Protein AF-A0A7V9TJ60-F1 (afdb_monomer_lite)

Sequence (164 aa):
MRRMILVPALVLLCACPSDKKGGPPAVVQDTTPADLSAVQTAMPAAAPDTFKPPVFQKPGAAHQIPNAPPELLEVVQREQAFSKFCYQEFGEKADPSLQGGVAMVVTVSGDGVSDAKVKADSWTSKAGKQVNGCLNEKAARAWKIPADAVKPGQYVVQLAFRPS

Secondary structure (DSSP, 8-state):
----------------------PPPPP---------TT----PPPPPP----------S-----PPBPPHHHHHHHHHTHHHHHHHHIIIIITT-TT--EEEEEEEEEETTEEEEEEEEEE--SSTTHHHHHHHHHHHHHHH----TTSS-SEEEEEEEEE---

Foldseek 3Di:
DDDDDDDDDDDDDDDDDDDDDDDDDDDDDPPDDDDCVPPDDPDDDDDPDPDDDPPPDPPPDPPPAAADDPLQVVLCVVLVVQLVCLCVVQNCVVPVFKWWKFKWKFFADQQGTPFIATPDIDIPDPSVVSSRVSCRVPVSVSRGGHGPSDDGGIHIDMDTDGRD

pLDDT: mean 81.7, std 19.2, range [43.12, 98.69]

Structure (mmCIF, N/CA/C/O backbone):
data_AF-A0A7V9TJ60-F1
#
_entry.id   AF-A0A7V9TJ60-F1
#
loop_
_atom_site.group_PDB
_atom_site.id
_atom_site.type_symbol
_atom_site.label_atom_id
_atom_site.label_alt_id
_atom_site.label_comp_id
_atom_site.label_asym_id
_atom_site.label_entity_id
_atom_site.label_seq_id
_atom_site.pdbx_PDB_ins_code
_atom_site.Cartn_x
_atom_site.Cartn_y
_atom_site.Cartn_z
_atom_site.occupancy
_atom_site.B_iso_or_equiv
_atom_site.auth_seq_id
_atom_site.auth_comp_id
_atom_site.auth_asym_id
_atom_site.auth_atom_id
_atom_site.pdbx_PDB_model_num
ATOM 1 N N . MET A 1 1 ? -16.791 -5.312 -41.015 1.00 43.12 1 MET A N 1
ATOM 2 C CA . MET A 1 1 ? -16.747 -4.274 -42.069 1.00 43.12 1 MET A CA 1
ATOM 3 C C . MET A 1 1 ? -15.670 -3.264 -41.701 1.00 43.12 1 MET A C 1
ATOM 5 O O . MET A 1 1 ? -15.694 -2.745 -40.595 1.00 43.12 1 MET A O 1
ATOM 9 N N . ARG A 1 2 ? -14.690 -3.071 -42.591 1.00 46.19 2 ARG A N 1
ATOM 10 C CA . ARG A 1 2 ? -13.590 -2.096 -42.492 1.00 46.19 2 ARG A CA 1
ATOM 11 C C . ARG A 1 2 ? -14.129 -0.666 -42.539 1.00 46.19 2 ARG A C 1
ATOM 13 O O . ARG A 1 2 ? -14.873 -0.366 -43.467 1.00 46.19 2 ARG A O 1
ATOM 20 N N . ARG A 1 3 ? -13.618 0.224 -41.686 1.00 48.31 3 ARG A N 1
ATOM 21 C CA . ARG A 1 3 ? -13.347 1.622 -42.061 1.00 48.31 3 ARG A CA 1
ATOM 22 C C . ARG A 1 3 ? -12.033 2.076 -41.424 1.00 48.31 3 ARG A C 1
ATOM 24 O O . ARG A 1 3 ? -11.965 2.342 -40.234 1.00 48.31 3 ARG A O 1
ATOM 31 N N . MET A 1 4 ? -10.996 2.089 -42.259 1.00 50.31 4 MET A N 1
ATOM 32 C CA . MET A 1 4 ? -9.789 2.893 -42.083 1.00 50.31 4 MET A CA 1
ATOM 33 C C . MET A 1 4 ? -10.151 4.352 -42.360 1.00 50.31 4 MET A C 1
ATOM 35 O O . MET A 1 4 ? -10.813 4.597 -43.367 1.00 50.31 4 MET A O 1
ATOM 39 N N . ILE A 1 5 ? -9.676 5.299 -41.549 1.00 60.88 5 ILE A N 1
ATOM 40 C CA . ILE A 1 5 ? -9.465 6.682 -41.995 1.00 60.88 5 ILE A CA 1
ATOM 41 C C . ILE A 1 5 ? -8.098 7.156 -41.497 1.00 60.88 5 ILE A C 1
ATOM 43 O O . ILE A 1 5 ? -7.698 6.910 -40.362 1.00 60.88 5 ILE A O 1
ATOM 47 N N . LEU A 1 6 ? -7.399 7.759 -42.451 1.00 50.03 6 LEU A N 1
ATOM 48 C CA . LEU A 1 6 ? -6.027 8.227 -42.485 1.00 50.03 6 LEU A CA 1
ATOM 49 C C . LEU A 1 6 ? -5.830 9.557 -41.730 1.00 50.03 6 LEU A C 1
ATOM 51 O O . LEU A 1 6 ? -6.749 10.359 -41.590 1.00 50.03 6 LEU A O 1
ATOM 55 N N . VAL A 1 7 ? -4.576 9.771 -41.339 1.00 47.34 7 VAL A N 1
ATOM 56 C CA . VAL A 1 7 ? -3.926 10.961 -40.754 1.00 47.34 7 VAL A CA 1
ATOM 57 C C . VAL A 1 7 ? -4.015 12.198 -41.680 1.00 47.34 7 VAL A C 1
ATOM 59 O O . VAL A 1 7 ? -4.143 12.038 -42.895 1.00 47.34 7 VAL A O 1
ATOM 62 N N . PRO A 1 8 ? -3.866 13.427 -41.144 1.00 54.81 8 PRO A N 1
ATOM 63 C CA . PRO A 1 8 ? -2.679 14.197 -41.530 1.00 54.81 8 PRO A CA 1
ATOM 64 C C . PRO A 1 8 ? -1.976 14.892 -40.350 1.00 54.81 8 PRO A C 1
ATOM 66 O O . PRO A 1 8 ? -2.590 15.344 -39.386 1.00 54.81 8 PRO A O 1
ATOM 69 N N . ALA A 1 9 ? -0.652 14.965 -40.470 1.00 50.59 9 ALA A N 1
ATOM 70 C CA . ALA A 1 9 ? 0.261 15.712 -39.620 1.00 50.59 9 ALA A CA 1
ATOM 71 C C . ALA A 1 9 ? 0.232 17.212 -39.958 1.00 50.59 9 ALA A C 1
ATOM 73 O O . ALA A 1 9 ? 0.090 17.569 -41.126 1.00 50.59 9 ALA A O 1
ATOM 74 N N . LEU A 1 10 ? 0.484 18.076 -38.969 1.00 48.25 10 LEU A N 1
ATOM 75 C CA . LEU A 1 10 ? 1.042 19.406 -39.216 1.00 48.25 10 LEU A CA 1
ATOM 76 C C . LEU A 1 10 ? 2.005 19.794 -38.083 1.00 48.25 10 LEU A C 1
ATOM 78 O O . LEU A 1 10 ? 1.654 19.785 -36.906 1.00 48.25 10 LEU A O 1
ATOM 82 N N . VAL A 1 11 ? 3.237 20.092 -38.485 1.00 53.41 11 VAL A N 1
ATOM 83 C CA . VAL A 1 11 ? 4.372 20.556 -37.682 1.00 53.41 11 VAL A CA 1
ATOM 84 C C . VAL A 1 11 ? 4.312 22.079 -37.578 1.00 53.41 11 VAL A C 1
ATOM 86 O O . VAL A 1 11 ? 4.085 22.727 -38.595 1.00 53.41 11 VAL A O 1
ATOM 89 N N . LEU A 1 12 ? 4.602 22.653 -36.405 1.00 55.56 12 LEU A N 1
ATOM 90 C CA . LEU A 1 12 ? 5.097 24.031 -36.286 1.00 55.56 12 LEU A CA 1
ATOM 91 C C . LEU A 1 12 ? 6.000 24.173 -35.049 1.00 55.56 12 LEU A C 1
ATOM 93 O O . LEU A 1 12 ? 5.550 24.205 -33.907 1.00 55.56 12 LEU A O 1
ATOM 97 N N . LEU A 1 13 ? 7.303 24.219 -35.330 1.00 51.16 13 LEU A N 1
ATOM 98 C CA . LEU A 1 13 ? 8.374 24.745 -34.485 1.00 51.16 13 LEU A CA 1
ATOM 99 C C . LEU A 1 13 ? 8.308 26.280 -34.495 1.00 51.16 13 LEU A C 1
ATOM 101 O O . LEU A 1 13 ? 8.162 26.838 -35.575 1.00 51.16 13 LEU A O 1
ATOM 105 N N . CYS A 1 14 ? 8.481 26.925 -33.336 1.00 49.78 14 CYS A N 1
ATOM 106 C CA . CYS A 1 14 ? 9.043 28.279 -33.143 1.00 49.78 14 CYS A CA 1
ATOM 107 C C . CYS A 1 14 ? 9.197 28.500 -31.620 1.00 49.78 14 CYS A C 1
ATOM 109 O O . CYS A 1 14 ? 8.212 28.657 -30.912 1.00 49.78 14 CYS A O 1
ATOM 111 N N . ALA A 1 15 ? 10.362 28.214 -31.035 1.00 45.06 15 ALA A N 1
ATOM 112 C CA . ALA A 1 15 ? 11.489 29.142 -30.861 1.00 45.06 15 ALA A CA 1
ATOM 113 C C . ALA A 1 15 ? 11.268 30.155 -29.715 1.00 45.06 15 ALA A C 1
ATOM 115 O O . ALA A 1 15 ? 10.621 31.185 -29.882 1.00 45.06 15 ALA A O 1
ATOM 116 N N . CYS A 1 16 ? 11.858 29.854 -28.552 1.00 49.66 16 CYS A N 1
ATOM 117 C CA . CYS A 1 16 ? 12.027 30.782 -27.435 1.00 49.66 16 CYS A CA 1
ATOM 118 C C . CYS A 1 16 ? 13.104 31.824 -27.788 1.00 49.66 16 CYS A C 1
ATOM 120 O O . CYS A 1 16 ? 14.231 31.421 -28.098 1.00 49.66 16 CYS A O 1
ATOM 122 N N . PRO A 1 17 ? 12.834 33.139 -27.714 1.00 49.91 17 PRO A N 1
ATOM 123 C CA . PRO A 1 17 ? 13.898 34.127 -27.785 1.00 49.91 17 PRO A CA 1
ATOM 124 C C . PRO A 1 17 ? 14.724 34.089 -26.494 1.00 49.91 17 PRO A C 1
ATOM 126 O O . PRO A 1 17 ? 14.216 34.257 -25.388 1.00 49.91 17 PRO A O 1
ATOM 129 N N . SER A 1 18 ? 16.018 33.825 -26.665 1.00 48.72 18 SER A N 1
ATOM 130 C CA . SER A 1 18 ? 17.047 34.034 -25.651 1.00 48.72 18 SER A CA 1
ATOM 131 C C . SER A 1 18 ? 17.279 35.531 -25.484 1.00 48.72 18 SER A C 1
ATOM 133 O O . SER A 1 18 ? 17.798 36.163 -26.404 1.00 48.72 18 SER A O 1
ATOM 135 N N . ASP A 1 19 ? 16.955 36.079 -24.316 1.00 45.56 19 ASP A N 1
ATOM 136 C CA . ASP A 1 19 ? 17.389 37.419 -23.934 1.00 45.56 19 ASP A CA 1
ATOM 137 C C . ASP A 1 19 ? 18.697 37.327 -23.141 1.00 45.56 19 ASP A C 1
ATOM 139 O O . ASP A 1 19 ? 18.808 36.638 -22.123 1.00 45.56 19 ASP A O 1
ATOM 143 N N . LYS A 1 20 ? 19.733 37.968 -23.680 1.00 46.78 20 LYS A N 1
ATOM 144 C CA . LYS A 1 20 ? 21.109 37.953 -23.189 1.00 46.78 20 LYS A CA 1
ATOM 145 C C . LYS A 1 20 ? 21.579 39.397 -23.100 1.00 46.78 20 LYS A C 1
ATOM 147 O O . LYS A 1 20 ? 21.991 39.941 -24.120 1.00 46.78 20 LYS A O 1
ATOM 152 N N . LYS A 1 21 ? 21.613 39.958 -21.886 1.00 46.25 21 LYS A N 1
ATOM 153 C CA . LYS A 1 21 ? 22.711 40.770 -21.304 1.00 46.25 21 LYS A CA 1
ATOM 154 C C . LYS A 1 21 ? 22.195 41.709 -20.219 1.00 46.25 21 LYS A C 1
ATOM 156 O O . LYS A 1 21 ? 21.250 42.453 -20.427 1.00 46.25 21 LYS A O 1
ATOM 161 N N . GLY A 1 22 ? 22.944 41.759 -19.122 1.00 43.12 22 GLY A N 1
ATOM 162 C CA . GLY A 1 22 ? 22.867 42.847 -18.155 1.00 43.12 22 GLY A CA 1
ATOM 163 C C . GLY A 1 22 ? 23.261 42.404 -16.757 1.00 43.12 22 GLY A C 1
ATOM 164 O O . GLY A 1 22 ? 22.449 42.491 -15.847 1.00 43.12 22 GLY A O 1
ATOM 165 N N . GLY A 1 23 ? 24.481 41.888 -16.577 1.00 58.53 23 GLY A N 1
ATOM 166 C CA . GLY A 1 23 ? 25.034 41.800 -15.225 1.00 58.53 23 GLY A CA 1
ATOM 167 C C . GLY A 1 23 ? 25.173 43.222 -14.660 1.00 58.53 23 GLY A C 1
ATOM 168 O O . GLY A 1 23 ? 25.629 44.097 -15.403 1.00 58.53 23 GLY A O 1
ATOM 169 N N . PRO A 1 24 ? 24.757 43.489 -13.411 1.00 61.00 24 PRO A N 1
ATOM 170 C CA . PRO A 1 24 ? 24.888 44.817 -12.824 1.00 61.00 24 PRO A CA 1
ATOM 171 C C . PRO A 1 24 ? 26.371 45.215 -12.681 1.00 61.00 24 PRO A C 1
ATOM 173 O O . PRO A 1 24 ? 27.226 44.339 -12.519 1.00 61.00 24 PRO A O 1
ATOM 176 N N . PRO A 1 25 ? 26.699 46.519 -12.766 1.00 62.25 25 PRO A N 1
ATOM 177 C CA . PRO A 1 25 ? 28.073 46.999 -12.670 1.00 62.25 25 PRO A CA 1
ATOM 178 C C . PRO A 1 25 ? 28.682 46.699 -11.295 1.00 62.25 25 PRO A C 1
ATOM 180 O O . PRO A 1 25 ? 27.990 46.691 -10.276 1.00 62.25 25 PRO A O 1
ATOM 183 N N . ALA A 1 26 ? 29.995 46.462 -11.277 1.00 63.91 26 ALA A N 1
ATOM 184 C CA . ALA A 1 26 ? 30.750 46.219 -10.056 1.00 63.91 26 ALA A CA 1
ATOM 185 C C . ALA A 1 26 ? 30.715 47.460 -9.149 1.00 63.91 26 ALA A C 1
ATOM 187 O O . ALA A 1 26 ? 31.133 48.548 -9.545 1.00 63.91 26 ALA A O 1
ATOM 188 N N . VAL A 1 27 ? 30.209 47.281 -7.930 1.00 62.38 27 VAL A N 1
ATOM 189 C CA . VAL A 1 27 ? 30.227 48.299 -6.878 1.00 62.38 27 VAL A CA 1
ATOM 190 C C . VAL A 1 27 ? 31.661 48.424 -6.366 1.00 62.38 27 VAL A C 1
ATOM 192 O O . VAL A 1 27 ? 32.230 47.451 -5.872 1.00 62.38 27 VAL A O 1
ATOM 195 N N . VAL A 1 28 ? 32.250 49.614 -6.489 1.00 60.91 28 VAL A N 1
ATOM 196 C CA . VAL A 1 28 ? 33.534 49.942 -5.859 1.00 60.91 28 VAL A CA 1
ATOM 197 C C . VAL A 1 28 ? 33.290 50.017 -4.354 1.00 60.91 28 VAL A C 1
ATOM 199 O O . VAL A 1 28 ? 32.572 50.898 -3.886 1.00 60.91 28 VAL A O 1
ATOM 202 N N . GLN A 1 29 ? 33.828 49.059 -3.602 1.00 59.81 29 GLN A N 1
ATOM 203 C CA . GLN A 1 29 ? 33.812 49.117 -2.145 1.00 59.81 29 GLN A CA 1
ATOM 204 C C . GLN A 1 29 ? 34.878 50.115 -1.689 1.00 59.81 29 GLN A C 1
ATOM 206 O O . GLN A 1 29 ? 36.063 49.932 -1.963 1.00 59.81 29 GLN A O 1
ATOM 211 N N . ASP A 1 30 ? 34.444 51.175 -1.014 1.00 55.41 30 ASP A N 1
ATOM 212 C CA . ASP A 1 30 ? 35.323 52.115 -0.326 1.00 55.41 30 ASP A CA 1
ATOM 213 C C . ASP A 1 30 ? 35.854 51.417 0.936 1.00 55.41 30 ASP A C 1
ATOM 215 O O . ASP A 1 30 ? 35.146 51.263 1.930 1.00 55.41 30 ASP A O 1
ATOM 219 N N . THR A 1 31 ? 37.066 50.865 0.856 1.00 66.62 31 THR A N 1
ATOM 220 C CA . THR A 1 31 ? 37.706 50.116 1.951 1.00 66.62 31 THR A CA 1
ATOM 221 C C . THR A 1 31 ? 38.601 51.014 2.798 1.00 66.62 31 THR A C 1
ATOM 223 O O . THR A 1 31 ? 39.666 50.584 3.248 1.00 66.62 31 THR A O 1
ATOM 226 N N . THR A 1 32 ? 38.229 52.279 2.985 1.00 68.81 32 THR A N 1
ATOM 227 C CA . THR A 1 32 ? 38.938 53.152 3.919 1.00 68.81 32 THR A CA 1
ATOM 228 C C . THR A 1 32 ? 38.707 52.645 5.353 1.00 68.81 32 THR A C 1
ATOM 230 O O . THR A 1 32 ? 37.557 52.495 5.772 1.00 68.81 32 THR A O 1
ATOM 233 N N . PRO A 1 33 ? 39.766 52.322 6.125 1.00 65.44 33 PRO A N 1
ATOM 234 C CA . PRO A 1 33 ? 39.614 51.893 7.510 1.00 65.44 33 PRO A CA 1
ATOM 235 C C . PRO A 1 33 ? 39.052 53.052 8.334 1.00 65.44 33 PRO A C 1
ATOM 237 O O . PRO A 1 33 ? 39.748 54.032 8.597 1.00 65.44 33 PRO A O 1
ATOM 240 N N . ALA A 1 34 ? 37.783 52.963 8.720 1.00 68.19 34 ALA A N 1
ATOM 241 C CA . ALA A 1 34 ? 37.208 53.880 9.689 1.00 68.19 34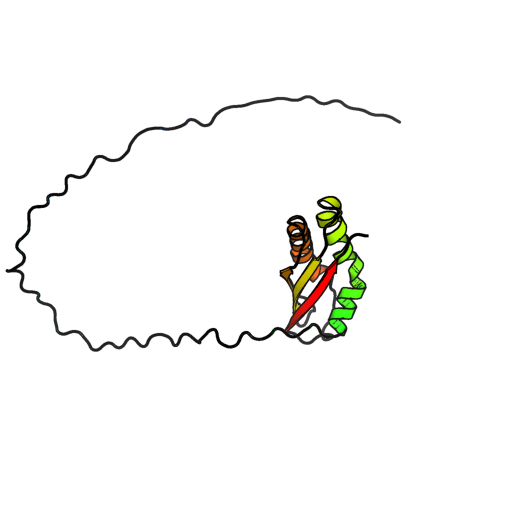 ALA A CA 1
ATOM 242 C C . ALA A 1 34 ? 37.753 53.520 11.079 1.00 68.19 34 ALA A C 1
ATOM 244 O O . ALA A 1 34 ? 37.555 52.401 11.556 1.00 68.19 34 ALA A O 1
ATOM 245 N N . ASP A 1 35 ? 38.448 54.457 11.724 1.00 64.62 35 ASP A N 1
ATOM 246 C CA . ASP A 1 35 ? 38.873 54.303 13.112 1.00 64.62 35 ASP A CA 1
ATOM 247 C C . ASP A 1 35 ? 37.681 54.562 14.043 1.00 64.62 35 ASP A C 1
ATOM 249 O O . ASP A 1 35 ? 37.223 55.692 14.217 1.00 64.62 35 ASP A O 1
ATOM 253 N N . LEU A 1 36 ? 37.145 53.484 14.613 1.00 66.19 36 LEU A N 1
ATOM 254 C CA . LEU A 1 36 ? 35.975 53.504 15.493 1.00 66.19 36 LEU A CA 1
ATOM 255 C C . LEU A 1 36 ? 36.355 53.636 16.976 1.00 66.19 36 LEU A C 1
ATOM 257 O O . LEU A 1 36 ? 35.484 53.539 17.840 1.00 66.19 36 LEU A O 1
ATOM 261 N N . SER A 1 37 ? 37.633 53.885 17.286 1.00 68.75 37 SER A N 1
ATOM 262 C CA . SER A 1 37 ? 38.153 53.922 18.662 1.00 68.75 37 SER A CA 1
ATOM 263 C C . S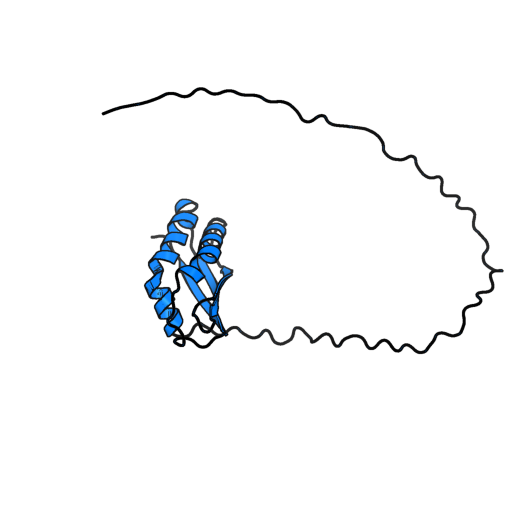ER A 1 37 ? 37.539 55.027 19.534 1.00 68.75 37 SER A C 1
ATOM 265 O O . SER A 1 37 ? 37.617 54.958 20.759 1.00 68.75 37 SER A O 1
ATOM 267 N N . ALA A 1 38 ? 36.903 56.033 18.926 1.00 64.75 38 ALA A N 1
ATOM 268 C CA . ALA A 1 38 ? 36.245 57.135 19.629 1.00 64.75 38 ALA A CA 1
ATOM 269 C C . ALA A 1 38 ? 34.718 56.969 19.784 1.00 64.75 38 ALA A C 1
ATOM 271 O O . ALA A 1 38 ? 34.069 57.830 20.381 1.00 64.75 38 ALA A O 1
ATOM 272 N N . VAL A 1 39 ? 34.114 55.893 19.263 1.00 67.38 39 VAL A N 1
ATOM 273 C CA . VAL A 1 39 ? 32.659 55.696 19.349 1.00 67.38 39 VAL A CA 1
ATOM 274 C C . VAL A 1 39 ? 32.306 55.097 20.709 1.00 67.38 39 VAL A C 1
ATOM 276 O O . VAL A 1 39 ? 32.460 53.903 20.949 1.00 67.38 39 VAL A O 1
ATOM 279 N N . GLN A 1 40 ? 31.814 55.940 21.616 1.00 65.56 40 GLN A N 1
ATOM 280 C CA . GLN A 1 40 ? 31.292 55.505 22.909 1.00 65.56 40 GLN A CA 1
ATOM 281 C C . GLN A 1 40 ? 29.931 54.825 22.734 1.00 65.56 40 GLN A C 1
ATOM 283 O O . GLN A 1 40 ? 28.930 55.453 22.386 1.00 65.56 40 GLN A O 1
ATOM 288 N N . THR A 1 41 ? 29.892 53.518 22.983 1.00 65.81 41 THR A N 1
ATOM 289 C CA . THR A 1 41 ? 28.671 52.717 22.930 1.00 65.81 41 THR A CA 1
ATOM 290 C C . THR A 1 41 ? 27.768 53.066 24.114 1.00 65.81 41 THR A C 1
ATOM 292 O O . THR A 1 41 ? 28.019 52.654 25.243 1.00 65.81 41 THR A O 1
ATOM 295 N N . ALA A 1 42 ? 26.682 53.800 23.871 1.00 64.12 42 ALA A N 1
ATOM 296 C CA . ALA A 1 42 ? 25.647 54.088 24.869 1.00 64.12 42 ALA A CA 1
ATOM 297 C C . ALA A 1 42 ? 24.674 52.902 25.054 1.00 64.12 42 ALA A C 1
ATOM 299 O O . ALA A 1 42 ? 23.456 53.074 25.032 1.00 64.12 42 ALA A O 1
ATOM 300 N N . MET A 1 43 ? 25.195 51.676 25.175 1.00 64.06 43 MET A N 1
ATOM 301 C CA . MET A 1 43 ? 24.360 50.493 25.393 1.00 64.06 43 MET A CA 1
ATOM 302 C C . MET A 1 43 ? 24.039 50.338 26.888 1.00 64.06 43 MET A C 1
ATOM 304 O O . MET A 1 43 ? 24.965 50.210 27.692 1.00 64.06 43 MET A O 1
ATOM 308 N N . PRO A 1 44 ? 22.752 50.340 27.289 1.00 72.56 44 PRO A N 1
ATOM 309 C CA . PRO A 1 44 ? 22.368 50.035 28.661 1.00 72.56 44 PRO A CA 1
ATOM 310 C C . PRO A 1 44 ? 22.678 48.570 29.000 1.00 72.56 44 PRO A C 1
ATOM 312 O O . PRO A 1 44 ? 22.764 47.716 28.115 1.00 72.56 44 PRO A O 1
ATOM 315 N N . ALA A 1 45 ? 22.842 48.282 30.294 1.00 70.31 45 ALA A N 1
ATOM 316 C CA . ALA A 1 45 ? 23.117 46.935 30.785 1.00 70.31 45 ALA A CA 1
ATOM 317 C C . ALA A 1 45 ? 22.063 45.934 30.280 1.00 70.31 45 ALA A C 1
ATOM 319 O O . ALA A 1 45 ? 20.863 46.215 30.317 1.00 70.31 45 ALA A O 1
ATOM 320 N N . ALA A 1 46 ? 22.524 44.775 29.801 1.00 66.44 46 ALA A N 1
ATOM 321 C CA . ALA A 1 46 ? 21.663 43.736 29.249 1.00 66.44 46 ALA A CA 1
ATOM 322 C C . ALA A 1 46 ? 20.578 43.334 30.261 1.00 66.44 46 ALA A C 1
ATOM 324 O O . ALA A 1 46 ? 20.876 42.991 31.408 1.00 66.44 46 ALA A O 1
ATOM 325 N N . ALA A 1 47 ? 19.316 43.387 29.833 1.00 75.81 47 ALA A N 1
ATOM 326 C CA . ALA A 1 47 ? 18.204 42.894 30.632 1.00 75.81 47 ALA A CA 1
ATOM 327 C C . ALA A 1 47 ? 18.360 41.378 30.872 1.00 75.81 47 ALA A C 1
ATOM 329 O O . ALA A 1 47 ? 18.860 40.676 29.988 1.00 75.81 47 ALA A O 1
ATOM 330 N N . PRO A 1 48 ? 17.943 40.855 32.039 1.00 72.69 48 PRO A N 1
ATOM 331 C CA . PRO A 1 48 ? 18.016 39.426 32.313 1.00 72.69 48 PRO A CA 1
ATOM 332 C C . PRO A 1 48 ? 17.183 38.628 31.298 1.00 72.69 48 PRO A C 1
ATOM 334 O O . PRO A 1 48 ? 16.010 38.928 31.059 1.00 72.69 48 PRO A O 1
ATOM 337 N N . ASP A 1 49 ? 17.812 37.611 30.706 1.00 70.62 49 ASP A N 1
ATOM 338 C CA . ASP A 1 49 ? 17.231 36.767 29.664 1.00 70.62 49 ASP A CA 1
ATOM 339 C C . ASP A 1 49 ? 16.053 35.955 30.224 1.00 70.62 49 ASP A C 1
ATOM 341 O O . ASP A 1 49 ? 16.208 35.078 31.076 1.00 70.62 49 ASP A O 1
ATOM 345 N N . THR A 1 50 ? 14.844 36.296 29.778 1.00 72.69 50 THR A N 1
ATOM 346 C CA . THR A 1 50 ? 13.589 35.621 30.146 1.00 72.69 50 THR A CA 1
ATOM 347 C C . THR A 1 50 ? 13.127 34.633 29.075 1.00 72.69 50 THR A C 1
ATOM 349 O O . THR A 1 50 ? 12.022 34.091 29.173 1.00 72.69 50 THR A O 1
ATOM 352 N N . PHE A 1 51 ? 13.958 34.342 28.068 1.00 69.56 51 PHE A N 1
ATOM 353 C CA . PHE A 1 51 ? 13.632 33.353 27.055 1.00 69.56 51 PHE A CA 1
ATOM 354 C C . PHE A 1 51 ? 13.694 31.941 27.649 1.00 69.56 51 PHE A C 1
ATOM 356 O O . PHE A 1 51 ? 14.754 31.344 27.829 1.00 69.56 51 PHE A O 1
ATOM 363 N N . LYS A 1 52 ? 12.524 31.367 27.941 1.00 71.75 52 LYS A N 1
ATOM 364 C CA . LYS A 1 52 ? 12.397 29.920 28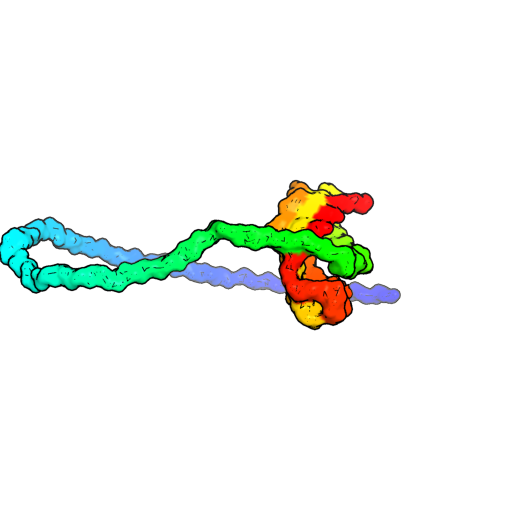.124 1.00 71.75 52 LYS A CA 1
ATOM 365 C C . LYS A 1 52 ? 12.307 29.287 26.737 1.00 71.75 52 LYS A C 1
ATOM 367 O O . LYS A 1 52 ? 11.281 29.478 26.080 1.00 71.75 52 LYS A O 1
ATOM 372 N N . PRO A 1 53 ? 13.322 28.534 26.277 1.00 65.81 53 PRO A N 1
ATOM 373 C CA . PRO A 1 53 ? 13.182 27.795 25.037 1.00 65.81 53 PRO A CA 1
ATOM 374 C C . PRO A 1 53 ? 11.993 26.834 25.172 1.00 65.81 53 PRO A C 1
ATOM 376 O O . PRO A 1 53 ? 11.817 26.226 26.237 1.00 65.81 53 PRO A O 1
ATOM 379 N N . PRO A 1 54 ? 11.155 26.690 24.131 1.00 65.19 54 PRO A N 1
ATOM 380 C CA . PRO A 1 54 ? 10.128 25.667 24.136 1.00 65.19 54 PRO A CA 1
ATOM 381 C C . PRO A 1 54 ? 10.800 24.318 24.385 1.00 65.19 54 PRO A C 1
ATOM 383 O O . PRO A 1 54 ? 11.843 24.005 23.806 1.00 65.19 54 PRO A O 1
ATOM 386 N N . VAL A 1 55 ? 10.212 23.521 25.277 1.00 63.22 55 VAL A N 1
ATOM 387 C CA . VAL A 1 55 ? 10.645 22.142 25.483 1.00 63.22 55 VAL A CA 1
ATOM 388 C C . VAL A 1 55 ? 10.343 21.399 24.188 1.00 63.22 55 VAL A C 1
ATOM 390 O O . VAL A 1 55 ? 9.215 20.972 23.951 1.00 63.22 55 VAL A O 1
ATOM 393 N N . PHE A 1 56 ? 11.349 21.270 23.326 1.00 57.81 56 PHE A N 1
ATOM 394 C CA . PHE A 1 56 ? 11.292 20.354 22.202 1.00 57.81 56 PHE A CA 1
ATOM 395 C C . PHE A 1 56 ? 11.180 18.953 22.791 1.00 57.81 56 PHE A C 1
ATOM 397 O O . PHE A 1 56 ? 12.145 18.406 23.333 1.00 57.81 56 PHE A O 1
ATOM 404 N N . GLN A 1 57 ? 9.971 18.392 22.744 1.00 57.31 57 GLN A N 1
ATOM 405 C CA . GLN A 1 57 ? 9.767 16.985 23.037 1.00 57.31 57 GLN A CA 1
ATOM 406 C C . GLN A 1 57 ? 10.718 16.208 22.128 1.00 57.31 57 GLN A C 1
ATOM 408 O O . GLN A 1 57 ? 10.671 16.340 20.904 1.00 57.31 57 GLN A O 1
ATOM 413 N N . LYS A 1 58 ? 11.635 15.453 22.737 1.00 49.47 58 LYS A N 1
ATOM 414 C CA . LYS A 1 58 ? 12.534 14.565 22.003 1.00 49.47 58 LYS A CA 1
ATOM 415 C C . LYS A 1 58 ? 11.671 13.694 21.076 1.00 49.47 58 LYS A C 1
ATOM 417 O O . LYS A 1 58 ? 10.731 13.079 21.583 1.00 49.47 58 LYS A O 1
ATOM 422 N N . PRO A 1 59 ? 11.968 13.591 19.768 1.00 50.50 59 PRO A N 1
ATOM 423 C CA . PRO A 1 59 ? 11.377 12.565 18.913 1.00 50.50 59 PRO A CA 1
ATOM 424 C C . PRO A 1 59 ? 11.918 11.209 19.385 1.00 50.50 59 PRO A C 1
ATOM 426 O O . PRO A 1 59 ? 12.936 10.715 18.915 1.00 50.50 59 PRO A O 1
ATOM 429 N N . GLY A 1 60 ? 11.300 10.675 20.433 1.00 47.94 60 GLY A N 1
ATOM 430 C CA . GLY A 1 60 ? 11.889 9.663 21.306 1.00 47.94 60 GLY A CA 1
ATOM 431 C C . GLY A 1 60 ? 10.838 8.745 21.909 1.00 47.94 60 GLY A C 1
ATOM 432 O O . GLY A 1 60 ? 10.902 8.416 23.083 1.00 47.94 60 GLY A O 1
ATOM 433 N N . ALA A 1 61 ? 9.858 8.378 21.096 1.00 47.59 61 ALA A N 1
ATOM 434 C CA . ALA A 1 61 ? 9.160 7.104 21.130 1.00 47.59 61 ALA A CA 1
ATOM 435 C C . ALA A 1 61 ? 8.471 7.031 19.772 1.00 47.59 61 ALA A C 1
ATOM 437 O O . ALA A 1 61 ? 7.390 7.593 19.592 1.00 47.59 61 ALA A O 1
ATOM 438 N N . ALA A 1 62 ? 9.136 6.439 18.777 1.00 57.06 62 ALA A N 1
ATOM 439 C CA . ALA A 1 62 ? 8.431 6.029 17.574 1.00 57.06 62 ALA A CA 1
ATOM 440 C C . ALA A 1 62 ? 7.279 5.146 18.062 1.00 57.06 62 ALA A C 1
ATOM 442 O O . ALA A 1 62 ? 7.526 4.040 18.540 1.00 57.06 62 ALA A O 1
ATOM 443 N N . HIS A 1 63 ? 6.052 5.674 18.059 1.00 62.38 63 HIS A N 1
ATOM 444 C CA . HIS A 1 63 ? 4.869 4.866 18.304 1.00 62.38 63 HIS A CA 1
ATOM 445 C C . HIS A 1 63 ? 4.931 3.758 17.259 1.00 62.38 63 HIS A C 1
ATOM 447 O O . HIS A 1 63 ? 4.779 4.018 16.065 1.00 62.38 63 HIS A O 1
ATOM 453 N N . GLN A 1 64 ? 5.286 2.550 17.697 1.00 85.94 64 GLN A N 1
ATOM 454 C CA . GLN A 1 64 ? 5.333 1.398 16.819 1.00 85.94 64 GLN A CA 1
ATOM 455 C C . GLN A 1 64 ? 3.903 1.167 16.359 1.00 85.94 64 GLN A C 1
ATOM 457 O O . GLN A 1 64 ? 3.025 0.859 17.164 1.00 85.94 64 GLN A O 1
ATOM 462 N N . ILE A 1 65 ? 3.666 1.389 15.071 1.00 92.19 65 ILE A N 1
ATOM 463 C CA . ILE A 1 65 ? 2.373 1.105 14.467 1.00 92.19 65 ILE A CA 1
ATOM 464 C C . ILE A 1 65 ? 2.187 -0.415 14.560 1.00 92.19 65 ILE A C 1
ATOM 466 O O . ILE A 1 65 ? 3.041 -1.148 14.050 1.00 92.19 65 ILE A O 1
ATOM 470 N N . PRO A 1 66 ? 1.135 -0.907 15.235 1.00 96.31 66 PRO A N 1
ATOM 471 C CA . PRO A 1 66 ? 0.917 -2.337 15.378 1.00 96.31 66 PRO A CA 1
ATOM 472 C C . PRO A 1 66 ? 0.641 -2.984 14.018 1.00 96.31 66 PRO A C 1
ATOM 474 O O . PRO A 1 66 ? 0.194 -2.334 13.069 1.00 96.31 66 PRO A O 1
ATOM 477 N N . ASN A 1 67 ? 0.868 -4.292 13.925 1.00 96.88 67 ASN A N 1
ATOM 478 C CA . ASN A 1 67 ? 0.408 -5.057 12.770 1.00 96.88 67 ASN A CA 1
ATOM 479 C C . ASN A 1 67 ? -1.124 -5.028 12.677 1.00 96.88 67 ASN A C 1
ATOM 481 O O . ASN A 1 67 ? -1.819 -4.892 13.686 1.00 96.88 67 ASN A O 1
ATOM 485 N N . ALA A 1 68 ? -1.634 -5.160 11.455 1.00 96.69 68 ALA A N 1
ATOM 486 C CA . ALA A 1 68 ? -3.060 -5.231 11.184 1.00 96.69 68 ALA A CA 1
ATOM 487 C C . ALA A 1 68 ? -3.737 -6.381 11.944 1.00 96.69 68 ALA A C 1
ATOM 489 O O . ALA A 1 68 ? -3.213 -7.499 11.946 1.00 96.69 68 ALA A O 1
ATOM 490 N N . PRO A 1 69 ? -4.897 -6.124 12.572 1.00 96.81 69 PRO A N 1
ATOM 491 C CA . PRO A 1 69 ? -5.672 -7.170 13.212 1.00 96.81 69 PRO A CA 1
ATOM 492 C C . PRO A 1 69 ? -6.320 -8.081 12.149 1.00 96.81 69 PRO A C 1
ATOM 494 O O . PRO A 1 69 ? -6.412 -7.687 10.977 1.00 96.81 69 PRO A O 1
ATOM 497 N N . PRO A 1 70 ? -6.754 -9.298 12.523 1.00 96.50 70 PRO A N 1
ATOM 498 C CA . PRO A 1 70 ? -7.275 -10.290 11.582 1.00 96.50 70 PRO A CA 1
ATOM 499 C C . PRO A 1 70 ? -8.410 -9.771 10.697 1.00 96.50 70 PRO A C 1
ATOM 501 O O . PRO A 1 70 ? -8.412 -10.027 9.499 1.00 96.50 70 PRO A O 1
ATOM 504 N N . GLU A 1 71 ? -9.313 -8.962 11.244 1.00 95.31 71 GLU A N 1
ATOM 505 C CA . GLU A 1 71 ? -10.480 -8.429 10.540 1.00 95.31 71 GLU A CA 1
ATOM 506 C C . GLU A 1 71 ? -10.064 -7.512 9.375 1.00 95.31 71 GLU A C 1
ATOM 508 O O . GLU A 1 71 ? -10.652 -7.549 8.293 1.00 95.31 71 GLU A O 1
ATOM 513 N N . LEU A 1 72 ? -8.999 -6.719 9.558 1.00 96.31 72 LEU A N 1
ATOM 514 C CA . LEU A 1 72 ? -8.408 -5.914 8.484 1.00 96.31 72 LEU A CA 1
ATOM 515 C C . LEU A 1 72 ? -7.692 -6.806 7.458 1.00 96.31 72 LEU A C 1
ATOM 517 O O . LEU A 1 72 ? -7.816 -6.574 6.255 1.00 96.31 72 LEU A O 1
ATOM 521 N N . LEU A 1 73 ? -6.964 -7.833 7.904 1.00 96.75 73 LEU A N 1
ATOM 522 C CA . LEU A 1 73 ? -6.263 -8.757 7.006 1.00 96.75 73 LEU A CA 1
ATOM 523 C C . LEU A 1 73 ? -7.228 -9.563 6.129 1.00 96.75 73 LEU A C 1
ATOM 525 O O . LEU A 1 73 ? -6.957 -9.748 4.945 1.00 96.75 73 LEU A O 1
ATOM 529 N N . GLU A 1 74 ? -8.374 -9.983 6.661 1.00 96.00 74 GLU A N 1
ATOM 530 C CA . GLU A 1 74 ? -9.427 -10.657 5.897 1.00 96.00 74 GLU A CA 1
ATOM 531 C C . GLU A 1 74 ? -9.983 -9.770 4.780 1.00 96.00 74 GLU A C 1
ATOM 533 O O . 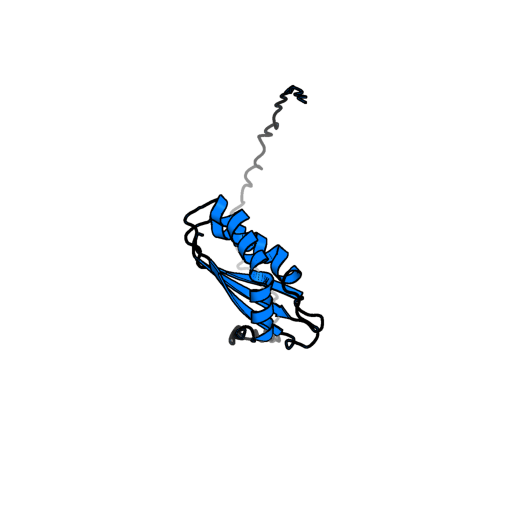GLU A 1 74 ? -10.225 -10.243 3.669 1.00 96.00 74 GLU A O 1
ATOM 538 N N . VAL A 1 75 ? -10.147 -8.468 5.038 1.00 95.62 75 VAL A N 1
ATOM 539 C CA . VAL A 1 75 ? -10.540 -7.498 4.005 1.00 95.62 75 VAL A CA 1
ATOM 540 C C . VAL A 1 75 ? -9.460 -7.366 2.939 1.00 95.62 75 VAL A C 1
ATOM 542 O O . VAL A 1 75 ? -9.767 -7.435 1.751 1.00 95.62 75 VAL A O 1
ATOM 545 N N . VAL A 1 76 ? -8.198 -7.217 3.341 1.00 96.06 76 VAL A N 1
ATOM 546 C CA . VAL A 1 76 ? -7.068 -7.130 2.404 1.00 96.06 76 VAL A CA 1
ATOM 547 C C . VAL A 1 76 ? -6.989 -8.385 1.529 1.00 96.06 76 VAL A C 1
ATOM 549 O O . VAL A 1 76 ? -6.787 -8.277 0.321 1.00 96.06 76 VAL A O 1
ATOM 552 N N . GLN A 1 77 ? -7.194 -9.563 2.120 1.00 96.00 77 GLN A N 1
ATOM 553 C CA . GLN A 1 77 ? -7.171 -10.844 1.422 1.00 96.00 77 GLN A CA 1
ATOM 554 C C . GLN A 1 77 ? -8.367 -11.011 0.476 1.00 96.00 77 GLN A C 1
ATOM 556 O O . GLN A 1 77 ? -8.196 -11.461 -0.656 1.00 96.00 77 GLN A O 1
ATOM 561 N N . ARG A 1 78 ? -9.574 -10.622 0.900 1.00 96.06 78 ARG A N 1
ATOM 562 C CA . ARG A 1 78 ? -10.773 -10.628 0.046 1.00 96.06 78 ARG A CA 1
ATOM 563 C C . ARG A 1 78 ? -10.592 -9.729 -1.177 1.00 96.06 78 ARG A C 1
ATOM 565 O O . ARG A 1 78 ? -10.966 -10.106 -2.282 1.00 96.06 78 ARG A O 1
ATOM 572 N N . GLU A 1 79 ? -9.959 -8.578 -0.984 1.00 96.25 79 GLU A N 1
ATOM 573 C CA . GLU A 1 79 ? -9.688 -7.593 -2.031 1.00 96.25 79 GLU A CA 1
ATOM 574 C C . GLU A 1 79 ? -8.309 -7.787 -2.695 1.00 96.25 79 GLU A C 1
ATOM 576 O O . GLU A 1 79 ? -7.791 -6.881 -3.353 1.00 96.25 79 GLU A O 1
ATOM 581 N N . GLN A 1 80 ? -7.690 -8.969 -2.569 1.00 94.94 80 GLN A N 1
ATOM 582 C CA . GLN A 1 80 ? -6.358 -9.239 -3.126 1.00 94.94 80 GLN A CA 1
ATOM 583 C C . GLN A 1 80 ? -6.308 -9.045 -4.649 1.00 94.94 80 GLN A C 1
ATOM 585 O O . GLN A 1 80 ? -5.268 -8.660 -5.189 1.00 94.94 80 GLN A O 1
ATOM 590 N N . ALA A 1 81 ? -7.427 -9.264 -5.351 1.00 95.31 81 ALA A N 1
ATOM 591 C CA . ALA A 1 81 ? -7.537 -9.034 -6.790 1.00 95.31 81 ALA A CA 1
ATOM 592 C C . ALA A 1 81 ? -7.137 -7.602 -7.185 1.00 95.31 81 ALA A C 1
ATOM 594 O O . ALA A 1 81 ? -6.478 -7.407 -8.205 1.00 95.31 81 ALA A O 1
ATOM 595 N N . PHE A 1 82 ? -7.456 -6.608 -6.351 1.00 95.56 82 PHE A N 1
ATOM 596 C CA . PHE A 1 82 ? -7.048 -5.224 -6.569 1.00 95.56 82 PHE A CA 1
ATOM 597 C C . PHE A 1 82 ? -5.523 -5.045 -6.444 1.00 95.56 82 PHE A C 1
ATOM 599 O O . PHE A 1 82 ? -4.893 -4.442 -7.315 1.00 95.56 82 PHE A O 1
ATOM 606 N N . SER A 1 83 ? -4.904 -5.584 -5.390 1.00 96.25 83 SER A N 1
ATOM 607 C CA . SER A 1 83 ? -3.448 -5.495 -5.215 1.00 96.25 83 SER A CA 1
ATOM 608 C C . SER A 1 83 ? -2.707 -6.231 -6.330 1.00 96.25 83 SER A C 1
ATOM 610 O O . SER A 1 83 ? -1.707 -5.726 -6.842 1.00 96.25 83 SER A O 1
ATOM 612 N N . LYS A 1 84 ? -3.235 -7.384 -6.761 1.00 96.50 84 LYS A N 1
ATOM 613 C CA . LYS A 1 84 ? -2.729 -8.128 -7.915 1.00 96.50 84 LYS A CA 1
ATOM 614 C C . LYS A 1 84 ? -2.838 -7.301 -9.193 1.00 96.50 84 LYS A C 1
ATOM 616 O O . LYS A 1 84 ? -1.848 -7.186 -9.900 1.00 96.50 84 LYS A O 1
ATOM 621 N N . PHE A 1 85 ? -3.976 -6.658 -9.442 1.00 97.12 85 PHE A N 1
ATOM 622 C CA . PHE A 1 85 ? -4.141 -5.749 -10.577 1.00 97.12 85 PHE A CA 1
ATOM 623 C C . PHE A 1 85 ? -3.074 -4.644 -10.585 1.00 97.12 85 PHE A C 1
ATOM 625 O O . PHE A 1 85 ? -2.413 -4.453 -11.601 1.00 97.12 85 PHE A O 1
ATOM 632 N N . CYS A 1 86 ? -2.838 -3.961 -9.456 1.00 98.00 86 CYS A N 1
ATOM 633 C CA . CYS A 1 86 ? -1.790 -2.938 -9.382 1.00 98.00 86 CYS A CA 1
ATOM 634 C C . CYS A 1 86 ? -0.404 -3.492 -9.737 1.00 98.00 86 CYS A C 1
ATOM 636 O O . CYS A 1 86 ? 0.366 -2.837 -10.437 1.00 98.00 86 CYS A O 1
ATOM 638 N N . TYR A 1 87 ? -0.083 -4.691 -9.253 1.00 98.25 87 TYR A N 1
ATOM 639 C CA . TYR A 1 87 ? 1.190 -5.337 -9.542 1.00 98.25 87 TYR A CA 1
ATOM 640 C C . TYR A 1 87 ? 1.317 -5.747 -11.014 1.00 98.25 87 TYR A C 1
ATOM 642 O O . TYR A 1 87 ? 2.324 -5.433 -11.639 1.00 98.25 87 TYR A O 1
ATOM 650 N N . GLN A 1 88 ? 0.295 -6.377 -11.589 1.00 97.81 88 GLN A N 1
ATOM 651 C CA . GLN A 1 88 ? 0.332 -6.855 -12.971 1.00 97.81 88 GLN A CA 1
ATOM 652 C C . GLN A 1 88 ? 0.375 -5.696 -13.973 1.00 97.81 88 GLN A C 1
ATOM 654 O O . GLN A 1 88 ? 1.183 -5.686 -14.898 1.00 97.81 88 GLN A O 1
ATOM 659 N N . GLU A 1 89 ? -0.467 -4.683 -13.771 1.00 97.62 89 GLU A N 1
ATOM 660 C CA . GLU A 1 89 ? -0.631 -3.592 -14.732 1.00 97.62 89 GLU A CA 1
ATOM 661 C C . GLU A 1 89 ? 0.517 -2.585 -14.718 1.00 97.62 89 GLU A C 1
ATOM 663 O O . GLU A 1 89 ? 0.909 -2.091 -15.773 1.00 97.62 89 GLU A O 1
ATOM 668 N N . PHE A 1 90 ? 1.060 -2.284 -13.538 1.00 97.56 90 PHE A N 1
ATOM 669 C CA . PHE A 1 90 ? 2.063 -1.228 -13.371 1.00 97.56 90 PHE A CA 1
ATOM 670 C C . PHE A 1 90 ? 3.455 -1.763 -13.024 1.00 97.56 90 PHE A C 1
ATOM 672 O O . PHE A 1 90 ? 4.444 -1.049 -13.161 1.00 97.56 90 PHE A O 1
ATOM 679 N N . GLY A 1 91 ? 3.544 -3.009 -12.561 1.00 97.19 91 GLY A N 1
ATOM 680 C CA . GLY A 1 91 ? 4.796 -3.680 -12.237 1.00 97.19 91 GLY A CA 1
ATOM 681 C C . GLY A 1 91 ? 5.216 -4.646 -13.337 1.00 97.19 91 GLY A C 1
ATOM 682 O O . GLY A 1 91 ? 6.134 -4.351 -14.095 1.00 97.19 91 GLY A O 1
ATOM 683 N N . GLU A 1 92 ? 4.519 -5.775 -13.443 1.00 96.38 92 GLU A N 1
ATOM 684 C CA . GLU A 1 92 ? 4.886 -6.915 -14.299 1.00 96.38 92 GLU A CA 1
ATOM 685 C C . GLU A 1 92 ? 4.941 -6.549 -15.791 1.00 96.38 92 GLU A C 1
ATOM 687 O O . GLU A 1 92 ? 5.861 -6.958 -16.495 1.00 96.38 92 GLU A O 1
ATOM 692 N N . LYS A 1 93 ? 4.023 -5.701 -16.281 1.00 96.44 93 LYS A N 1
ATOM 693 C CA . LYS A 1 93 ? 4.080 -5.182 -17.663 1.00 96.44 93 LYS A CA 1
ATOM 694 C C . LYS A 1 93 ? 5.326 -4.344 -17.957 1.00 96.44 93 LYS A C 1
ATOM 696 O O . LYS A 1 93 ? 5.765 -4.303 -19.104 1.00 96.44 93 LYS A O 1
ATOM 701 N N . ALA A 1 94 ? 5.862 -3.649 -16.956 1.00 96.94 94 ALA A N 1
ATOM 702 C CA . ALA A 1 94 ? 7.058 -2.822 -17.101 1.00 96.94 94 ALA A CA 1
ATOM 703 C C . ALA A 1 94 ? 8.348 -3.624 -16.865 1.00 96.94 94 ALA A C 1
ATOM 705 O O . ALA A 1 94 ? 9.362 -3.359 -17.508 1.00 96.94 94 ALA A O 1
ATOM 706 N N . ASP A 1 95 ? 8.307 -4.597 -15.955 1.00 97.62 95 ASP A N 1
ATOM 707 C CA . ASP A 1 95 ? 9.401 -5.511 -15.640 1.00 97.62 95 ASP A CA 1
ATOM 708 C C . ASP A 1 95 ? 8.841 -6.900 -15.274 1.00 97.62 95 ASP A C 1
ATOM 710 O O . ASP A 1 95 ? 8.399 -7.106 -14.139 1.00 97.62 95 ASP A O 1
ATOM 714 N N . PRO A 1 96 ? 8.897 -7.875 -16.202 1.00 97.12 96 PRO A N 1
ATOM 715 C CA . PRO A 1 96 ? 8.400 -9.233 -15.967 1.00 97.12 96 PRO A CA 1
ATOM 716 C C . PRO A 1 96 ? 9.139 -10.004 -14.863 1.00 97.12 96 PRO A C 1
ATOM 718 O O . PRO A 1 96 ? 8.663 -11.040 -14.411 1.00 97.12 96 PRO A O 1
ATOM 721 N N . SER A 1 97 ? 10.311 -9.526 -14.431 1.00 97.56 97 SER A N 1
ATOM 722 C CA . SER A 1 97 ? 11.094 -10.118 -13.341 1.00 97.56 97 SER A CA 1
ATOM 723 C C . SER A 1 97 ? 10.887 -9.415 -11.995 1.00 97.56 97 SER A C 1
ATOM 725 O O . SER A 1 97 ? 11.523 -9.774 -10.998 1.00 97.56 97 SER A O 1
ATOM 727 N N . LEU A 1 98 ? 10.010 -8.402 -11.944 1.00 98.00 98 LEU A N 1
ATOM 728 C CA . LEU A 1 98 ? 9.765 -7.618 -10.741 1.00 98.00 98 LEU A CA 1
ATOM 729 C C . LEU A 1 98 ? 9.283 -8.521 -9.607 1.00 98.00 98 LEU A C 1
ATOM 731 O O . LEU A 1 98 ? 8.274 -9.202 -9.721 1.00 98.00 98 LEU A O 1
ATOM 735 N N . GLN A 1 99 ? 9.939 -8.455 -8.459 1.00 98.06 99 GLN A N 1
ATOM 736 C CA . GLN A 1 99 ? 9.510 -9.133 -7.241 1.00 98.06 99 GLN A CA 1
ATOM 737 C C . GLN A 1 99 ? 9.790 -8.238 -6.036 1.00 98.06 99 GLN A C 1
ATOM 739 O O . GLN A 1 99 ? 10.599 -7.310 -6.106 1.00 98.06 99 GLN A O 1
ATOM 744 N N . GLY A 1 100 ? 9.114 -8.498 -4.923 1.00 97.56 100 GLY A N 1
ATOM 745 C CA . GLY A 1 100 ? 9.308 -7.739 -3.691 1.00 97.56 100 GLY A CA 1
ATOM 746 C C . GLY A 1 100 ? 8.027 -7.626 -2.886 1.00 97.56 100 GLY A C 1
ATOM 747 O O . GLY A 1 100 ? 7.081 -8.388 -3.075 1.00 97.56 100 GLY A O 1
ATOM 748 N N . GLY A 1 101 ? 7.996 -6.676 -1.964 1.00 97.19 101 GLY A N 1
ATOM 749 C CA . GLY A 1 101 ? 6.818 -6.410 -1.158 1.00 97.19 101 GLY A CA 1
ATOM 750 C C . GLY A 1 101 ? 6.738 -4.964 -0.709 1.00 97.19 101 GLY A C 1
ATOM 751 O O . GLY A 1 101 ? 7.669 -4.178 -0.891 1.00 97.19 101 GLY A O 1
ATOM 752 N N . VAL A 1 102 ? 5.603 -4.632 -0.105 1.00 98.19 102 VAL A N 1
ATOM 753 C CA . VAL A 1 102 ? 5.345 -3.323 0.491 1.00 98.19 102 VAL A CA 1
ATOM 754 C C . VAL A 1 102 ? 4.829 -3.481 1.911 1.00 98.19 102 VAL A C 1
ATOM 756 O O . VAL A 1 102 ? 4.049 -4.387 2.205 1.00 98.19 102 VAL A O 1
ATOM 759 N N . ALA A 1 103 ? 5.228 -2.555 2.778 1.00 98.12 103 ALA A N 1
ATOM 760 C CA . ALA A 1 103 ? 4.582 -2.314 4.057 1.00 98.12 103 ALA A CA 1
ATOM 761 C C . ALA A 1 103 ? 3.720 -1.056 3.928 1.00 98.12 103 ALA A C 1
ATOM 763 O O . ALA A 1 103 ? 4.221 0.051 3.692 1.00 98.12 103 ALA A O 1
ATOM 764 N N . MET A 1 104 ? 2.412 -1.238 4.057 1.00 98.12 104 MET A N 1
ATOM 765 C CA . MET A 1 104 ? 1.420 -0.176 4.011 1.00 98.12 104 MET A CA 1
ATOM 766 C C . MET A 1 104 ? 0.977 0.180 5.422 1.00 98.12 104 MET A C 1
ATOM 768 O O . MET A 1 104 ? 0.666 -0.700 6.216 1.00 98.12 104 MET A O 1
ATOM 772 N N . VAL A 1 105 ? 0.917 1.475 5.717 1.00 98.25 105 VAL A N 1
ATOM 773 C CA . VAL A 1 105 ? 0.222 1.989 6.896 1.00 98.25 105 VAL A CA 1
ATOM 774 C C . VAL A 1 105 ? -1.207 2.311 6.496 1.00 98.25 105 VAL A C 1
ATOM 776 O O . VAL A 1 105 ? -1.441 3.115 5.592 1.00 98.25 105 VAL A O 1
ATOM 779 N N . VAL A 1 106 ? -2.144 1.666 7.177 1.00 98.00 106 VAL A N 1
ATOM 780 C CA . VAL A 1 106 ? -3.586 1.807 6.999 1.00 98.00 106 VAL A CA 1
ATOM 781 C C . VAL A 1 106 ? -4.135 2.572 8.186 1.00 98.00 106 VAL A C 1
ATOM 783 O O . VAL A 1 106 ? -3.912 2.177 9.327 1.00 98.00 106 VAL A O 1
ATOM 786 N N . THR A 1 107 ? -4.840 3.664 7.919 1.00 97.69 107 THR A N 1
ATOM 787 C CA . THR A 1 107 ? -5.545 4.439 8.939 1.00 97.69 107 THR A CA 1
ATOM 788 C C . THR A 1 107 ? -7.014 4.047 8.916 1.00 97.69 107 THR A C 1
ATOM 790 O O . THR A 1 107 ? -7.676 4.142 7.881 1.00 97.69 107 THR A O 1
ATOM 793 N N . VAL A 1 108 ? -7.518 3.604 10.062 1.00 97.12 108 VAL A N 1
ATOM 794 C CA . VAL A 1 108 ? -8.916 3.235 10.278 1.00 97.12 108 VAL A CA 1
ATOM 795 C C . VAL A 1 108 ? -9.573 4.302 11.149 1.00 97.12 108 VAL A C 1
ATOM 797 O O . VAL A 1 108 ? -9.041 4.678 12.193 1.00 97.12 108 VAL A O 1
ATOM 800 N N . SER A 1 109 ? -10.720 4.801 10.704 1.00 94.50 109 SER A N 1
ATOM 801 C CA . SER A 1 109 ? -11.638 5.671 11.447 1.00 94.50 109 SER A CA 1
ATOM 802 C C . SER A 1 109 ? -12.929 4.911 11.779 1.00 94.50 109 SER A C 1
ATOM 804 O O . SER A 1 109 ? -13.084 3.762 11.373 1.00 94.50 109 SER A O 1
ATOM 806 N N . GLY A 1 110 ? -13.874 5.542 12.488 1.00 90.81 110 GLY A N 1
ATOM 807 C CA . GLY A 1 110 ? -15.161 4.909 12.833 1.00 90.81 110 GLY A CA 1
ATOM 808 C C . GLY A 1 110 ? -15.937 4.378 11.618 1.00 90.81 110 GLY A C 1
ATOM 809 O O . GLY A 1 110 ? -16.544 3.316 11.689 1.00 90.81 110 GLY A O 1
ATOM 810 N N . ASP A 1 111 ? -15.811 5.050 10.470 1.00 89.62 111 ASP A N 1
ATOM 811 C CA . ASP A 1 111 ? -16.495 4.679 9.222 1.00 89.62 111 ASP A CA 1
ATOM 812 C C . ASP A 1 111 ? -15.707 3.690 8.328 1.00 89.62 111 ASP A C 1
ATOM 814 O O . ASP A 1 111 ? -16.068 3.470 7.170 1.00 89.62 111 ASP A O 1
ATOM 818 N N . GLY A 1 112 ? -14.603 3.114 8.824 1.00 93.00 112 GLY A N 1
ATOM 819 C CA . GLY A 1 112 ? -13.748 2.172 8.089 1.00 93.00 112 GLY A CA 1
ATOM 820 C C . GLY A 1 112 ? -12.379 2.745 7.699 1.00 93.00 112 GLY A C 1
ATOM 821 O O . GLY A 1 112 ? -11.810 3.574 8.406 1.00 93.00 112 GLY A O 1
ATOM 822 N N . VAL A 1 113 ? -11.800 2.280 6.585 1.00 96.00 113 VAL A N 1
ATOM 823 C CA . VAL A 1 113 ? -10.466 2.728 6.131 1.00 96.00 113 VAL A CA 1
ATOM 824 C C . VAL A 1 113 ? -10.538 4.148 5.570 1.00 96.00 113 VAL A C 1
ATOM 826 O O . VAL A 1 113 ? -11.176 4.385 4.545 1.00 96.00 113 VAL A O 1
ATOM 829 N N . SER A 1 114 ? -9.840 5.083 6.215 1.00 95.94 114 SER A N 1
ATOM 830 C CA . SER A 1 114 ? -9.765 6.490 5.797 1.00 95.94 114 SER A CA 1
ATOM 831 C C . SER A 1 114 ? -8.528 6.805 4.958 1.00 95.94 114 SER A C 1
ATOM 833 O O . SER A 1 114 ? -8.592 7.664 4.081 1.00 95.94 114 SER A O 1
ATOM 835 N N . ASP A 1 115 ? -7.416 6.096 5.177 1.00 97.44 115 ASP A N 1
ATOM 836 C CA . ASP A 1 115 ? -6.199 6.238 4.373 1.00 97.44 115 ASP A CA 1
ATOM 837 C C . ASP A 1 115 ? -5.399 4.930 4.319 1.00 97.44 115 ASP A C 1
ATOM 839 O O . ASP A 1 115 ? -5.465 4.101 5.226 1.00 97.44 115 ASP A O 1
ATOM 843 N N . ALA A 1 116 ? -4.620 4.744 3.256 1.00 97.94 116 ALA A N 1
ATOM 844 C CA . ALA A 1 116 ? -3.728 3.601 3.092 1.00 97.94 116 ALA A CA 1
ATOM 845 C C . ALA A 1 116 ? -2.528 3.998 2.226 1.00 97.94 116 ALA A C 1
ATOM 847 O O . ALA A 1 116 ? -2.682 4.315 1.044 1.00 97.94 116 ALA A O 1
ATOM 848 N N . LYS A 1 117 ? -1.324 3.977 2.811 1.00 98.31 117 LYS A N 1
ATOM 849 C CA . LYS A 1 117 ? -0.091 4.431 2.150 1.00 98.31 117 LYS A CA 1
ATOM 850 C C . LYS A 1 117 ? 1.057 3.454 2.328 1.00 98.31 117 LYS A C 1
ATOM 852 O O . LYS A 1 117 ? 1.361 3.049 3.445 1.00 98.31 117 LYS A O 1
ATOM 857 N N . VAL A 1 118 ? 1.764 3.159 1.244 1.00 98.25 118 VAL A N 1
ATOM 858 C CA . VAL A 1 118 ? 3.068 2.494 1.268 1.00 98.25 118 VAL A CA 1
ATOM 859 C C . VAL A 1 118 ? 4.059 3.377 2.027 1.00 98.25 118 VAL A C 1
ATOM 861 O O . VAL A 1 118 ? 4.247 4.547 1.688 1.00 98.25 118 VAL A O 1
ATOM 864 N N . LYS A 1 119 ? 4.686 2.819 3.065 1.00 97.62 119 LYS A N 1
ATOM 865 C CA . LYS A 1 119 ? 5.736 3.483 3.856 1.00 97.62 119 LYS A CA 1
ATOM 866 C C . LYS A 1 119 ? 7.111 2.861 3.657 1.00 97.62 119 LYS A C 1
ATOM 868 O O . LYS A 1 119 ? 8.106 3.559 3.817 1.00 97.62 119 LYS A O 1
ATOM 873 N N . ALA A 1 120 ? 7.164 1.586 3.286 1.00 97.19 120 ALA A N 1
ATOM 874 C CA . ALA A 1 120 ? 8.396 0.903 2.918 1.00 97.19 120 ALA A CA 1
ATOM 875 C C . ALA A 1 120 ? 8.134 -0.100 1.793 1.00 97.19 120 ALA A C 1
ATOM 877 O O . ALA A 1 120 ? 7.025 -0.623 1.666 1.00 97.19 120 ALA A O 1
ATOM 878 N N . ASP A 1 121 ? 9.164 -0.370 0.996 1.00 98.31 121 ASP A N 1
ATOM 879 C CA . ASP A 1 121 ? 9.134 -1.354 -0.079 1.00 98.31 121 ASP A CA 1
ATOM 880 C C . ASP A 1 121 ? 10.493 -2.035 -0.269 1.00 98.31 121 ASP A C 1
ATOM 882 O O . ASP A 1 121 ? 11.525 -1.505 0.143 1.00 98.31 121 ASP A O 1
ATOM 886 N N . SER A 1 122 ? 10.471 -3.225 -0.869 1.00 98.31 122 SER A N 1
ATOM 887 C CA . SER A 1 122 ? 11.643 -4.083 -1.102 1.00 98.31 122 SER A CA 1
ATOM 888 C C . SER A 1 122 ? 11.764 -4.540 -2.560 1.00 98.31 122 SER A C 1
ATOM 890 O O . SER A 1 122 ? 12.228 -5.643 -2.847 1.00 98.31 122 SER A O 1
ATOM 892 N N . TRP A 1 123 ? 11.301 -3.708 -3.492 1.00 98.19 123 TRP A N 1
ATOM 893 C CA . TRP A 1 123 ? 11.267 -4.035 -4.915 1.00 98.19 123 TRP A CA 1
ATOM 894 C C . TRP A 1 123 ? 12.653 -4.317 -5.501 1.00 98.19 123 TRP A C 1
ATOM 896 O O . TRP A 1 123 ? 13.611 -3.595 -5.226 1.00 98.19 123 TRP A O 1
ATOM 906 N N . THR A 1 124 ? 12.743 -5.311 -6.386 1.00 98.00 124 THR A N 1
ATOM 907 C CA . THR A 1 124 ? 13.975 -5.611 -7.137 1.00 98.00 124 THR A CA 1
ATOM 908 C C . THR A 1 124 ? 14.294 -4.594 -8.226 1.00 98.00 124 THR A C 1
ATOM 910 O O . THR A 1 124 ? 15.444 -4.498 -8.650 1.00 98.00 124 THR A O 1
ATOM 913 N N . SER A 1 125 ? 13.308 -3.816 -8.677 1.00 97.81 125 SER A N 1
ATOM 914 C CA . SER A 1 125 ? 13.500 -2.795 -9.704 1.00 97.81 125 SER A CA 1
ATOM 915 C C . SER A 1 125 ? 12.637 -1.555 -9.480 1.00 97.81 125 SER A C 1
ATOM 917 O O . SER A 1 125 ? 11.720 -1.519 -8.655 1.00 97.81 125 SER A O 1
ATOM 919 N N . LYS A 1 126 ? 12.929 -0.497 -10.247 1.00 96.94 126 LYS A N 1
ATOM 920 C CA . LYS A 1 126 ? 12.206 0.781 -10.169 1.00 96.94 126 LYS A CA 1
ATOM 921 C C . LYS A 1 126 ? 10.744 0.674 -10.622 1.00 96.94 126 LYS A C 1
ATOM 923 O O . LYS A 1 126 ? 9.956 1.536 -10.234 1.00 96.94 126 LYS A O 1
ATOM 928 N N . ALA A 1 127 ? 10.368 -0.364 -11.380 1.00 96.94 127 ALA A N 1
ATOM 929 C CA . ALA A 1 127 ? 8.982 -0.597 -11.796 1.00 96.94 127 ALA A CA 1
ATOM 930 C C . ALA A 1 127 ? 8.033 -0.695 -10.587 1.00 96.94 127 ALA A C 1
ATOM 932 O O . ALA A 1 127 ? 6.916 -0.181 -10.623 1.00 96.94 127 ALA A O 1
ATOM 933 N N . GLY A 1 128 ? 8.519 -1.212 -9.452 1.00 98.12 128 GLY A N 1
ATOM 934 C CA . GLY A 1 128 ? 7.751 -1.282 -8.209 1.00 98.12 128 GLY A CA 1
ATOM 935 C C . GLY A 1 128 ? 7.256 0.071 -7.675 1.00 98.12 128 GLY A C 1
ATOM 936 O O . GLY A 1 128 ? 6.237 0.132 -6.988 1.00 98.12 128 GLY A O 1
ATOM 937 N N . LYS A 1 129 ? 7.886 1.198 -8.042 1.00 98.44 129 LYS A N 1
ATOM 938 C CA . LYS A 1 129 ? 7.369 2.527 -7.666 1.00 98.44 129 LYS A CA 1
ATOM 939 C C . LYS A 1 129 ? 6.031 2.852 -8.334 1.00 98.44 129 LYS A C 1
ATOM 941 O O . LYS A 1 129 ? 5.228 3.565 -7.736 1.00 98.44 129 LYS A O 1
ATOM 946 N N . GLN A 1 130 ? 5.758 2.305 -9.518 1.00 98.19 130 GLN A N 1
ATOM 947 C CA . GLN A 1 130 ? 4.460 2.467 -10.177 1.00 98.19 130 GLN A CA 1
ATOM 948 C C . GLN A 1 130 ? 3.377 1.643 -9.462 1.00 98.19 130 GLN A C 1
ATOM 950 O O . GLN A 1 130 ? 2.271 2.137 -9.239 1.00 98.19 130 GLN A O 1
ATOM 955 N N . VAL A 1 131 ? 3.730 0.442 -8.983 1.00 98.50 131 VAL A N 1
ATOM 956 C CA . VAL A 1 131 ? 2.866 -0.375 -8.111 1.00 98.50 131 VAL A CA 1
ATOM 957 C C . VAL A 1 131 ? 2.526 0.385 -6.825 1.00 98.50 131 VAL A C 1
ATOM 959 O O . VAL A 1 131 ? 1.354 0.472 -6.459 1.00 98.50 131 VAL A O 1
ATOM 962 N N . ASN A 1 132 ? 3.517 1.017 -6.179 1.00 98.69 132 ASN A N 1
ATOM 963 C CA . ASN A 1 132 ? 3.284 1.859 -4.999 1.00 98.69 132 ASN A CA 1
ATOM 964 C C . ASN A 1 132 ? 2.289 2.994 -5.282 1.00 98.69 132 ASN A C 1
ATOM 966 O O . ASN A 1 132 ? 1.433 3.271 -4.444 1.00 98.69 132 ASN A O 1
ATOM 970 N N . GLY A 1 133 ? 2.397 3.646 -6.445 1.00 98.50 133 GLY A N 1
ATOM 971 C CA . GLY A 1 133 ? 1.467 4.693 -6.876 1.00 98.50 133 GLY A CA 1
ATOM 972 C C . GLY A 1 133 ? 0.027 4.185 -6.940 1.00 98.50 133 GLY A C 1
ATOM 973 O O . GLY A 1 133 ? -0.846 4.724 -6.262 1.00 98.50 133 GLY A O 1
ATOM 974 N N . CYS A 1 134 ? -0.196 3.077 -7.652 1.00 98.44 134 CYS A N 1
ATOM 975 C CA . CYS A 1 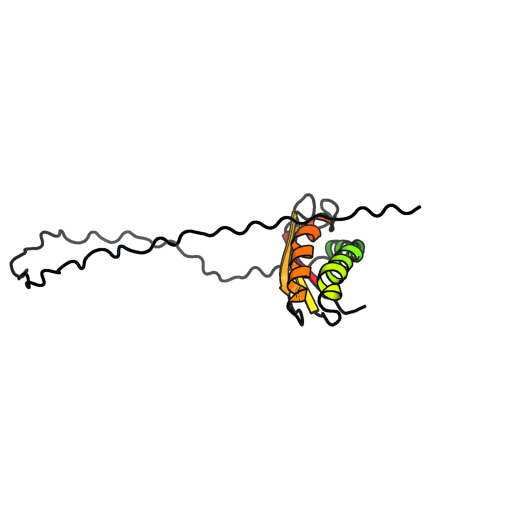134 ? -1.514 2.447 -7.756 1.00 98.44 134 CYS A CA 1
ATOM 976 C C . CYS A 1 134 ? -2.094 2.064 -6.382 1.00 98.44 134 CYS A C 1
ATOM 978 O O . CYS A 1 134 ? -3.257 2.359 -6.091 1.00 98.44 134 CYS A O 1
ATOM 980 N N . LEU A 1 135 ? -1.281 1.464 -5.504 1.00 98.44 135 LEU A N 1
ATOM 981 C CA . LEU A 1 135 ? -1.697 1.097 -4.147 1.00 98.44 135 LEU A CA 1
ATOM 982 C C . LEU A 1 135 ? -2.073 2.330 -3.309 1.00 98.44 135 LEU A C 1
ATOM 984 O O . LEU A 1 135 ? -3.139 2.346 -2.697 1.00 98.44 135 LEU A O 1
ATOM 988 N N . ASN A 1 136 ? -1.252 3.382 -3.331 1.00 98.44 136 ASN A N 1
ATOM 989 C CA . ASN A 1 136 ? -1.480 4.624 -2.583 1.00 98.44 136 ASN A CA 1
ATOM 990 C C . ASN A 1 136 ? -2.757 5.371 -2.989 1.00 98.44 136 ASN A C 1
ATOM 992 O O . ASN A 1 136 ? -3.292 6.143 -2.188 1.00 98.44 136 ASN A O 1
ATOM 996 N N . GLU A 1 137 ? -3.204 5.209 -4.232 1.00 97.88 137 GLU A N 1
ATOM 997 C CA . GLU A 1 137 ? -4.404 5.862 -4.760 1.00 97.88 137 GLU A CA 1
ATOM 998 C C . GLU A 1 137 ? -5.683 5.079 -4.463 1.00 97.88 137 GLU A C 1
ATOM 1000 O O . GLU A 1 137 ? -6.750 5.665 -4.260 1.00 97.88 137 GLU A O 1
ATOM 1005 N N . LYS A 1 138 ? -5.593 3.747 -4.477 1.00 97.12 138 LYS A N 1
ATOM 1006 C CA . LYS A 1 138 ? -6.774 2.886 -4.575 1.00 97.12 138 LYS A CA 1
ATOM 1007 C C . LYS A 1 138 ? -7.010 2.012 -3.345 1.00 97.12 138 LYS A C 1
ATOM 1009 O O . LYS A 1 138 ? -8.164 1.671 -3.101 1.00 97.12 138 LYS A O 1
ATOM 1014 N N . ALA A 1 139 ? -5.993 1.708 -2.534 1.00 97.12 139 ALA A N 1
ATOM 1015 C CA . ALA A 1 139 ? -6.123 0.760 -1.422 1.00 97.12 139 ALA A CA 1
ATOM 1016 C C . ALA A 1 139 ? -7.191 1.169 -0.395 1.00 97.12 139 ALA A C 1
ATOM 1018 O O . ALA A 1 139 ? -8.062 0.366 -0.081 1.00 97.12 139 ALA A O 1
ATOM 1019 N N . ALA A 1 140 ? -7.217 2.435 0.040 1.00 96.44 140 ALA A N 1
ATOM 1020 C CA . ALA A 1 140 ? -8.238 2.922 0.979 1.00 96.44 140 ALA A CA 1
ATOM 1021 C C . ALA A 1 140 ? -9.668 2.828 0.412 1.00 96.44 140 ALA A C 1
ATOM 1023 O O . ALA A 1 140 ? -10.645 2.662 1.139 1.00 96.44 140 ALA A O 1
ATOM 1024 N N . ARG A 1 141 ? -9.811 2.919 -0.917 1.00 95.38 141 ARG A N 1
ATOM 1025 C CA . ARG A 1 141 ? -11.109 2.778 -1.585 1.00 95.38 141 ARG A CA 1
ATOM 1026 C C . ARG A 1 141 ? -11.501 1.315 -1.761 1.00 95.38 141 ARG A C 1
ATOM 1028 O O . ARG A 1 141 ? -12.688 1.033 -1.659 1.00 95.38 141 ARG A O 1
ATOM 1035 N N . ALA A 1 142 ? -10.539 0.431 -2.012 1.00 95.44 142 ALA A N 1
ATOM 1036 C CA . ALA A 1 142 ? -10.768 -0.998 -2.200 1.00 95.44 142 ALA A CA 1
ATOM 1037 C C . ALA A 1 142 ? -11.074 -1.712 -0.875 1.00 95.44 142 ALA A C 1
ATOM 1039 O O . ALA A 1 142 ? -12.018 -2.487 -0.794 1.00 95.44 142 ALA A O 1
ATOM 1040 N N . TRP A 1 143 ? -10.323 -1.416 0.187 1.00 95.25 143 TRP A N 1
ATOM 1041 C CA . TRP A 1 143 ? -10.436 -2.110 1.469 1.00 95.25 143 TRP A CA 1
ATOM 1042 C C . TRP A 1 143 ? -11.614 -1.597 2.293 1.00 95.25 143 TRP A C 1
ATOM 1044 O O . TRP A 1 143 ? -11.480 -0.736 3.162 1.00 95.25 143 TRP A O 1
ATOM 1054 N N . LYS A 1 144 ? -12.800 -2.132 2.002 1.00 93.31 144 LYS A N 1
ATOM 1055 C CA . LYS A 1 144 ? -14.027 -1.833 2.742 1.00 93.31 144 LYS A CA 1
ATOM 1056 C C . LYS A 1 144 ? -14.144 -2.721 3.973 1.00 93.31 144 LYS A C 1
ATOM 1058 O O . LYS A 1 144 ? -14.319 -3.934 3.860 1.00 93.31 144 LYS A O 1
ATOM 1063 N N . ILE A 1 145 ? -14.055 -2.089 5.138 1.00 91.56 145 ILE A N 1
ATOM 1064 C CA . ILE A 1 145 ? -14.235 -2.711 6.451 1.00 91.56 145 ILE A CA 1
ATOM 1065 C C . ILE A 1 145 ? -15.587 -2.238 6.999 1.00 91.56 145 ILE A C 1
ATOM 1067 O O . ILE A 1 145 ? -15.898 -1.055 6.837 1.00 91.56 145 ILE A O 1
ATOM 1071 N N . PRO A 1 146 ? -16.399 -3.122 7.607 1.00 86.44 146 PRO A N 1
ATOM 1072 C CA . PRO A 1 146 ? -17.598 -2.693 8.315 1.00 86.44 146 PRO A CA 1
ATOM 1073 C C . PRO A 1 146 ? -17.249 -1.695 9.427 1.00 86.44 146 PRO A C 1
ATOM 1075 O O . PRO A 1 146 ? -16.184 -1.801 10.041 1.00 86.44 146 PRO A O 1
ATOM 1078 N N . ALA A 1 147 ? -18.155 -0.755 9.705 1.00 84.94 147 ALA A N 1
ATOM 1079 C CA . ALA A 1 147 ? -18.027 0.118 10.869 1.00 84.94 147 ALA A CA 1
ATOM 1080 C C . ALA A 1 147 ? -17.834 -0.727 12.140 1.00 84.94 147 ALA A C 1
ATOM 1082 O O . ALA A 1 147 ? -18.399 -1.816 12.258 1.00 84.94 147 ALA A O 1
ATOM 1083 N N . ASP A 1 148 ? -16.984 -0.246 13.045 1.00 86.12 148 ASP A N 1
ATOM 1084 C CA . ASP A 1 148 ? -16.653 -0.878 14.330 1.00 86.12 148 ASP A CA 1
ATOM 1085 C C . ASP A 1 148 ? -15.990 -2.271 14.278 1.00 86.12 148 ASP A C 1
ATOM 1087 O O . ASP A 1 148 ? -15.624 -2.807 15.324 1.00 86.12 148 ASP A O 1
ATOM 1091 N N . ALA A 1 149 ? -15.756 -2.855 13.095 1.00 91.19 149 ALA A N 1
ATOM 1092 C CA . ALA A 1 149 ? -15.094 -4.161 12.988 1.00 91.19 149 ALA A CA 1
ATOM 1093 C C . ALA A 1 149 ? -13.599 -4.102 13.350 1.00 91.19 149 ALA A C 1
ATOM 1095 O O . ALA A 1 149 ? -13.010 -5.100 13.754 1.00 91.19 149 ALA A O 1
ATOM 1096 N N . VAL A 1 150 ? -12.980 -2.927 13.218 1.00 95.00 150 VAL A N 1
ATOM 1097 C CA . VAL A 1 150 ? -11.589 -2.665 13.599 1.00 95.00 150 VAL A CA 1
ATOM 1098 C C . VAL A 1 150 ? -11.546 -1.377 14.410 1.00 95.00 150 VAL A C 1
ATOM 1100 O O . VAL A 1 150 ? -12.159 -0.379 14.035 1.00 95.00 150 VAL A O 1
ATOM 1103 N N . LYS A 1 151 ? -10.802 -1.382 15.523 1.00 95.50 151 LYS A N 1
ATOM 1104 C CA . LYS A 1 151 ? -10.631 -0.181 16.352 1.00 95.50 151 LYS A CA 1
ATOM 1105 C C . LYS A 1 151 ? -9.982 0.947 15.534 1.00 95.50 151 LYS A C 1
ATOM 1107 O O . LYS A 1 151 ? -9.047 0.679 14.783 1.00 95.50 151 LYS A O 1
ATOM 1112 N N . PRO A 1 152 ? -10.415 2.209 15.697 1.00 96.00 152 PRO A N 1
ATOM 1113 C CA . PRO A 1 152 ? -9.751 3.331 15.051 1.00 96.00 152 PRO A CA 1
ATOM 1114 C C . PRO A 1 152 ? -8.270 3.405 15.431 1.00 96.00 152 PRO A C 1
ATOM 1116 O O . PRO A 1 152 ? -7.906 3.252 16.599 1.00 96.00 152 PRO A O 1
ATOM 1119 N N . GLY A 1 153 ? -7.411 3.643 14.446 1.00 96.19 153 GLY A N 1
ATOM 1120 C CA . GLY A 1 153 ? -5.967 3.623 14.644 1.00 96.19 153 GLY A CA 1
ATOM 1121 C C . GLY A 1 153 ? -5.184 3.420 13.355 1.00 96.19 153 GLY A C 1
ATOM 1122 O O . GLY A 1 153 ? -5.745 3.369 12.260 1.00 96.19 153 GLY A O 1
ATOM 1123 N N . GLN A 1 154 ? -3.864 3.323 13.496 1.00 97.62 154 GLN A N 1
ATOM 1124 C CA . GLN A 1 154 ? -2.961 2.987 12.400 1.00 97.62 154 GLN A CA 1
ATOM 1125 C C . GLN A 1 154 ? -2.498 1.540 12.518 1.00 97.62 154 GLN A C 1
ATOM 1127 O O . GLN A 1 154 ? -2.184 1.076 13.613 1.0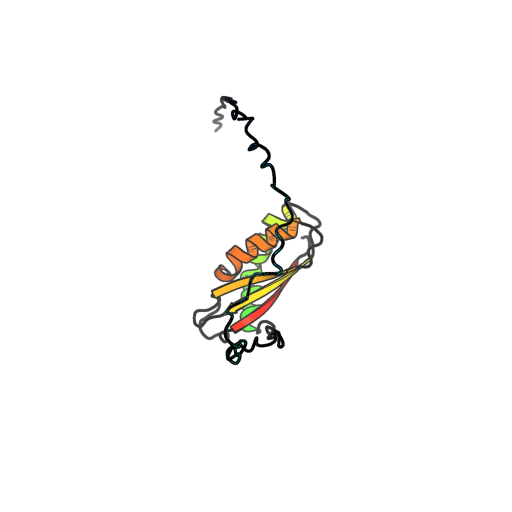0 97.62 154 GLN A O 1
ATOM 1132 N N . TYR A 1 155 ? -2.404 0.866 11.376 1.00 97.88 155 TYR A N 1
ATOM 1133 C CA . TYR A 1 155 ? -2.023 -0.536 11.284 1.00 97.88 155 TYR A CA 1
ATOM 1134 C C . TYR A 1 155 ? -1.064 -0.788 10.128 1.00 97.88 155 TYR A C 1
ATOM 1136 O O . TYR A 1 155 ? -1.195 -0.180 9.066 1.00 97.88 155 TYR A O 1
ATOM 1144 N N . VAL A 1 156 ? -0.127 -1.715 10.310 1.00 97.88 156 VAL A N 1
ATOM 1145 C CA . VAL A 1 156 ? 0.766 -2.174 9.242 1.00 97.88 156 VAL A CA 1
ATOM 1146 C C . VAL A 1 156 ? 0.163 -3.384 8.534 1.00 97.88 156 VAL A C 1
ATOM 1148 O O . VAL A 1 156 ? -0.079 -4.422 9.149 1.00 97.88 156 VAL A O 1
ATOM 1151 N N . VAL A 1 157 ? -0.024 -3.262 7.222 1.00 97.94 157 VAL A N 1
ATOM 1152 C CA . VAL A 1 157 ? -0.375 -4.351 6.302 1.00 97.94 157 VAL A CA 1
ATOM 1153 C C . VAL A 1 157 ? 0.827 -4.632 5.410 1.00 97.94 157 VAL A C 1
ATOM 1155 O O . VAL A 1 157 ? 1.386 -3.714 4.813 1.00 97.94 157 VAL A O 1
ATOM 1158 N N . GLN A 1 158 ? 1.224 -5.897 5.299 1.00 97.62 158 GLN A N 1
ATOM 1159 C CA . GLN A 1 158 ? 2.331 -6.315 4.440 1.00 97.62 158 GLN A CA 1
ATOM 1160 C C . GLN A 1 158 ? 1.795 -7.082 3.235 1.00 97.62 158 GLN A C 1
ATOM 1162 O O . GLN A 1 158 ? 0.999 -8.005 3.390 1.00 97.62 158 GLN A O 1
ATOM 1167 N N . LEU A 1 159 ? 2.245 -6.703 2.041 1.00 97.50 159 LEU A N 1
ATOM 1168 C CA . LEU A 1 159 ? 1.910 -7.377 0.789 1.00 97.50 159 LEU A CA 1
ATOM 1169 C C . LEU A 1 159 ? 3.196 -7.868 0.131 1.00 97.50 159 LEU A C 1
ATOM 1171 O O . LEU A 1 159 ? 4.185 -7.136 0.089 1.00 97.50 159 LEU A O 1
ATOM 1175 N N . ALA A 1 160 ? 3.168 -9.080 -0.411 1.00 97.25 160 ALA A N 1
ATOM 1176 C CA . ALA A 1 160 ? 4.278 -9.668 -1.147 1.00 97.25 160 ALA A CA 1
ATOM 1177 C C . ALA A 1 160 ? 3.828 -10.043 -2.558 1.00 97.25 160 ALA A C 1
ATOM 1179 O O . ALA A 1 160 ? 2.723 -10.546 -2.757 1.00 97.25 160 ALA A O 1
ATOM 1180 N N . PHE A 1 161 ? 4.707 -9.808 -3.525 1.00 97.31 161 PHE A N 1
ATOM 1181 C CA . PHE A 1 161 ? 4.447 -10.005 -4.940 1.00 97.31 161 PHE A CA 1
ATOM 1182 C C . PHE A 1 161 ? 5.606 -10.744 -5.597 1.00 97.31 161 PHE A C 1
ATOM 1184 O O . PHE A 1 161 ? 6.782 -10.514 -5.293 1.00 97.31 161 PHE A O 1
ATOM 1191 N N . ARG A 1 162 ? 5.248 -11.641 -6.509 1.00 95.25 162 ARG A N 1
ATOM 1192 C CA . ARG A 1 162 ? 6.166 -12.416 -7.336 1.00 95.25 162 ARG A CA 1
ATOM 1193 C C . ARG A 1 162 ? 5.557 -12.564 -8.732 1.00 95.25 162 ARG A C 1
ATOM 1195 O O . ARG A 1 162 ? 4.326 -12.512 -8.823 1.00 95.25 162 ARG A O 1
ATOM 1202 N N . PRO A 1 163 ? 6.394 -12.763 -9.763 1.00 92.12 163 PRO A N 1
ATOM 1203 C CA . PRO A 1 163 ? 5.921 -13.026 -11.115 1.00 92.12 163 PRO A CA 1
ATOM 1204 C C . PRO A 1 163 ? 4.957 -14.213 -11.150 1.00 92.12 163 PRO A C 1
ATOM 1206 O O . PRO A 1 163 ? 5.087 -15.139 -10.338 1.00 92.12 163 PRO A O 1
ATOM 1209 N N . SER A 1 164 ? 3.979 -14.127 -12.054 1.00 81.31 164 SER A N 1
ATOM 1210 C CA . SER A 1 164 ? 2.900 -15.110 -12.221 1.00 81.31 164 SER A CA 1
ATOM 1211 C C . SER A 1 164 ? 3.388 -16.449 -12.765 1.00 81.31 164 SER A C 1
ATOM 1213 O O . SER A 1 164 ? 4.285 -16.441 -13.637 1.00 81.31 164 SER A O 1
#

Radius of gyration: 30.99 Å; chains: 1; bounding box: 58×72×75 Å